Protein AF-A0A1S8KMF0-F1 (afdb_monomer_lite)

Sequence (88 aa):
MVFNDILEEVDDKVRESFYHYILTERNTVKPTALSKLARSIAADGMFPKTSTDYDEISRYLETHVDYVESMTLFDEAWQCYMDKKQTQ

Structure (mmCIF, N/CA/C/O backbone):
data_AF-A0A1S8KMF0-F1
#
_entry.id   AF-A0A1S8KMF0-F1
#
loop_
_atom_site.group_PDB
_atom_site.id
_atom_site.type_symbol
_atom_site.label_atom_id
_atom_site.label_alt_id
_atom_site.label_comp_id
_atom_site.label_asym_id
_atom_site.label_entity_id
_atom_site.label_seq_id
_atom_site.pdbx_PDB_ins_code
_atom_site.Cartn_x
_atom_site.Cartn_y
_atom_site.Cartn_z
_atom_site.occupancy
_atom_site.B_iso_or_equiv
_atom_site.auth_seq_id
_atom_site.auth_comp_id
_atom_site.auth_asym_id
_atom_site.auth_atom_id
_atom_site.pdbx_PDB_model_num
ATOM 1 N N . MET A 1 1 ? 24.906 14.640 -21.093 1.00 54.09 1 MET A N 1
ATOM 2 C CA . MET A 1 1 ? 23.911 14.789 -20.017 1.00 54.09 1 MET A CA 1
ATOM 3 C C . MET A 1 1 ? 22.850 13.732 -20.273 1.00 54.09 1 MET A C 1
ATOM 5 O O . MET A 1 1 ? 21.988 13.983 -21.091 1.00 54.09 1 MET A O 1
ATOM 9 N N . VAL A 1 2 ? 23.059 12.494 -19.803 1.00 65.19 2 VAL A N 1
ATOM 10 C CA . VAL A 1 2 ? 22.138 11.367 -20.106 1.00 65.19 2 VAL A CA 1
ATOM 11 C C . VAL A 1 2 ? 22.144 10.244 -19.061 1.00 65.19 2 VAL A C 1
ATOM 13 O O . VAL A 1 2 ? 21.160 9.531 -18.966 1.00 65.19 2 VAL A O 1
ATOM 16 N N . PHE A 1 3 ? 23.203 10.065 -18.260 1.00 61.94 3 PHE A N 1
ATOM 17 C CA . PHE A 1 3 ? 23.225 8.997 -17.243 1.00 61.94 3 PHE A CA 1
ATOM 18 C C . PHE A 1 3 ? 22.687 9.421 -15.870 1.00 61.94 3 PHE A C 1
ATOM 20 O O . PHE A 1 3 ? 22.134 8.581 -15.173 1.00 61.94 3 PHE A O 1
ATOM 27 N N . ASN A 1 4 ? 22.833 10.692 -15.482 1.00 60.38 4 ASN A N 1
ATOM 28 C CA . ASN A 1 4 ? 22.372 11.158 -14.169 1.00 60.38 4 ASN A CA 1
ATOM 29 C C . ASN A 1 4 ? 20.844 11.328 -14.137 1.00 60.38 4 ASN A C 1
ATOM 31 O O . ASN A 1 4 ? 20.203 10.855 -13.210 1.00 60.38 4 ASN A O 1
ATOM 35 N N . ASP A 1 5 ? 20.272 11.886 -15.206 1.00 63.16 5 ASP A N 1
ATOM 36 C CA . ASP A 1 5 ? 18.835 12.176 -15.306 1.00 63.16 5 ASP A CA 1
ATOM 37 C C . ASP A 1 5 ? 17.970 10.896 -15.294 1.00 63.16 5 ASP A C 1
ATOM 39 O O . ASP A 1 5 ? 16.908 10.868 -14.684 1.00 63.16 5 ASP A O 1
ATOM 43 N N . ILE A 1 6 ? 18.448 9.797 -15.899 1.00 63.38 6 ILE A N 1
ATOM 44 C CA . ILE A 1 6 ? 17.746 8.496 -15.882 1.00 63.38 6 ILE A CA 1
ATOM 45 C C . ILE A 1 6 ? 17.766 7.875 -14.477 1.00 63.38 6 ILE A C 1
ATOM 47 O O . ILE A 1 6 ? 16.807 7.219 -14.076 1.00 63.38 6 ILE A O 1
ATOM 51 N N . LEU A 1 7 ? 18.861 8.051 -13.731 1.00 65.94 7 LEU A N 1
ATOM 52 C CA . LEU A 1 7 ? 18.970 7.526 -12.369 1.00 65.94 7 LEU A CA 1
ATOM 53 C C . LEU A 1 7 ? 18.102 8.324 -11.389 1.00 65.94 7 LEU A C 1
ATOM 55 O O . LEU A 1 7 ? 17.484 7.714 -10.521 1.00 65.94 7 LEU A O 1
ATOM 59 N N . GLU A 1 8 ? 18.009 9.645 -11.558 1.00 68.31 8 GLU A N 1
ATOM 60 C CA . GLU A 1 8 ? 17.107 10.497 -10.771 1.00 68.31 8 GLU A CA 1
ATOM 61 C C . GLU A 1 8 ? 15.629 10.169 -11.041 1.00 68.31 8 GLU A C 1
ATOM 63 O O . GLU A 1 8 ? 14.871 9.982 -10.094 1.00 68.31 8 GLU A O 1
ATOM 68 N N . GLU A 1 9 ? 15.222 9.973 -12.302 1.00 67.06 9 GLU A N 1
ATOM 69 C CA . GLU A 1 9 ? 13.825 9.646 -12.640 1.00 67.06 9 GLU A CA 1
ATOM 70 C C . GLU A 1 9 ? 13.372 8.288 -12.062 1.00 67.06 9 GLU A C 1
ATOM 72 O O . GLU A 1 9 ? 12.223 8.121 -11.641 1.00 67.06 9 GLU A O 1
ATOM 77 N N . VAL A 1 10 ? 14.274 7.299 -12.019 1.00 68.06 10 VAL A N 1
ATOM 78 C CA . VAL A 1 10 ? 13.989 5.988 -11.415 1.00 68.06 10 VAL A CA 1
ATOM 79 C C . VAL A 1 10 ? 13.890 6.087 -9.891 1.00 68.06 10 VAL A C 1
ATOM 81 O O . VAL A 1 10 ? 12.998 5.463 -9.313 1.00 68.06 10 VAL A O 1
ATOM 84 N N . ASP A 1 11 ? 14.765 6.859 -9.240 1.00 70.31 11 ASP A N 1
ATOM 85 C CA . ASP A 1 11 ? 14.734 7.053 -7.783 1.00 70.31 11 ASP A CA 1
ATOM 86 C C . ASP A 1 11 ? 13.448 7.772 -7.347 1.00 70.31 11 ASP A C 1
ATOM 88 O O . ASP A 1 11 ? 12.765 7.317 -6.426 1.00 70.31 11 ASP A O 1
ATOM 92 N N . ASP A 1 12 ? 13.034 8.805 -8.086 1.00 71.62 12 ASP A N 1
ATOM 93 C CA . ASP A 1 12 ? 11.787 9.530 -7.828 1.00 71.62 12 ASP A CA 1
ATOM 94 C C . ASP A 1 12 ? 10.556 8.630 -7.997 1.00 71.62 12 ASP A C 1
ATOM 96 O O . ASP A 1 12 ? 9.691 8.592 -7.118 1.00 71.62 12 ASP A O 1
ATOM 100 N N . LYS A 1 13 ? 10.502 7.799 -9.049 1.00 70.19 13 LYS A N 1
ATOM 101 C CA . LYS A 1 13 ? 9.409 6.820 -9.203 1.00 70.19 13 LYS A CA 1
ATOM 102 C C . LYS A 1 13 ? 9.360 5.795 -8.078 1.00 70.19 13 LYS A C 1
ATOM 104 O O . LYS A 1 13 ? 8.272 5.401 -7.665 1.00 70.19 13 LYS A O 1
ATOM 109 N N . VAL A 1 14 ? 10.511 5.351 -7.573 1.00 74.31 14 VAL A N 1
ATOM 110 C CA . VAL A 1 14 ? 10.567 4.441 -6.420 1.00 74.31 14 VAL A CA 1
ATOM 111 C C . VAL A 1 14 ? 10.054 5.136 -5.163 1.00 74.31 14 VAL A C 1
ATOM 113 O O . VAL A 1 14 ? 9.289 4.532 -4.418 1.00 74.31 14 VAL A O 1
ATOM 116 N N . ARG A 1 15 ? 10.436 6.392 -4.919 1.00 75.75 15 ARG A N 1
ATOM 117 C CA . ARG A 1 15 ? 9.995 7.165 -3.744 1.00 75.75 15 ARG A CA 1
ATOM 118 C C . ARG A 1 15 ? 8.506 7.484 -3.781 1.00 75.75 15 ARG A C 1
ATOM 120 O O . ARG A 1 15 ? 7.858 7.517 -2.736 1.00 75.75 15 ARG A O 1
ATOM 127 N N . GLU A 1 16 ? 7.967 7.676 -4.975 1.00 83.88 16 GLU A N 1
ATOM 128 C CA . GLU A 1 16 ? 6.550 7.920 -5.194 1.00 83.88 16 GLU A CA 1
ATOM 129 C C . GLU A 1 16 ? 5.707 6.651 -5.307 1.00 83.88 16 GLU A C 1
ATOM 131 O O . GLU A 1 16 ? 4.489 6.774 -5.407 1.00 83.88 16 GLU A O 1
ATOM 136 N N . SER A 1 17 ? 6.286 5.448 -5.324 1.00 89.69 17 SER A N 1
ATOM 137 C CA . SER A 1 17 ? 5.521 4.221 -5.551 1.00 89.69 17 SER A CA 1
ATOM 138 C C . SER A 1 17 ? 4.621 3.855 -4.372 1.00 89.69 17 SER A C 1
ATOM 140 O O . SER A 1 17 ? 4.898 4.167 -3.207 1.00 89.69 17 SER A O 1
ATOM 142 N N . PHE A 1 18 ? 3.549 3.114 -4.662 1.00 91.88 18 PHE A N 1
ATOM 143 C CA . PHE A 1 18 ? 2.687 2.554 -3.618 1.00 91.88 18 PHE A CA 1
ATOM 144 C C . PHE A 1 18 ? 3.481 1.658 -2.654 1.00 91.88 18 PHE A C 1
ATOM 146 O O . PHE A 1 18 ? 3.226 1.643 -1.450 1.00 91.88 18 PHE A O 1
ATOM 153 N N . TYR A 1 19 ? 4.496 0.957 -3.169 1.00 92.69 19 TYR A N 1
ATOM 154 C CA . TYR A 1 19 ? 5.389 0.132 -2.361 1.00 92.69 19 TYR A CA 1
ATOM 155 C C . TYR A 1 19 ? 6.158 0.956 -1.320 1.00 92.69 19 TYR A C 1
ATOM 157 O O . TYR A 1 19 ? 6.251 0.558 -0.160 1.00 92.69 19 TYR A O 1
ATOM 165 N N . HIS A 1 20 ? 6.693 2.121 -1.692 1.00 89.62 20 HIS A N 1
ATOM 166 C CA . HIS A 1 20 ? 7.387 2.968 -0.725 1.00 89.62 20 HIS A CA 1
ATOM 167 C C . HIS A 1 20 ? 6.428 3.500 0.344 1.00 89.62 20 HIS A C 1
ATOM 169 O O . HIS A 1 20 ? 6.739 3.448 1.535 1.00 89.62 20 HIS A O 1
ATOM 175 N N . TYR A 1 21 ? 5.228 3.921 -0.064 1.00 90.88 21 TYR A N 1
ATOM 176 C CA . TYR A 1 21 ? 4.175 4.337 0.859 1.00 90.88 21 TYR A CA 1
ATOM 177 C C . TYR A 1 21 ? 3.804 3.232 1.858 1.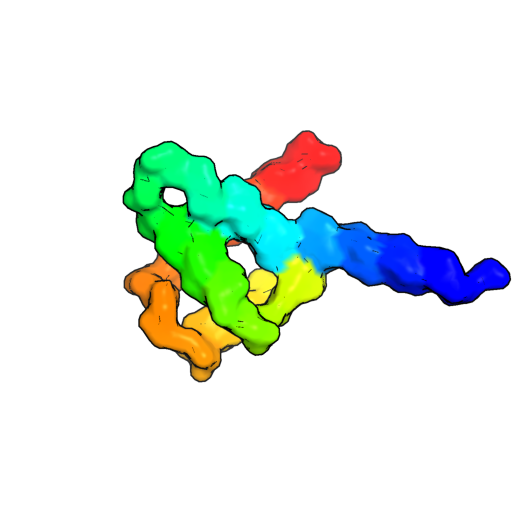00 90.88 21 TYR A C 1
ATOM 179 O O . TYR A 1 21 ? 3.843 3.467 3.068 1.00 90.88 21 TYR A O 1
ATOM 187 N N . ILE A 1 22 ? 3.496 2.019 1.387 1.00 89.94 22 ILE A N 1
ATOM 188 C CA . ILE A 1 22 ? 2.984 0.948 2.253 1.00 89.94 22 ILE A CA 1
ATOM 189 C C . ILE A 1 22 ? 4.039 0.485 3.267 1.00 89.94 22 ILE A C 1
ATOM 191 O O . ILE A 1 22 ? 3.706 0.094 4.386 1.00 89.94 22 ILE A O 1
ATOM 195 N N . LEU A 1 23 ? 5.331 0.608 2.936 1.00 89.00 23 LEU A N 1
ATOM 196 C CA . LEU A 1 23 ? 6.422 0.342 3.873 1.00 89.00 23 LEU A CA 1
ATOM 197 C C . LEU A 1 23 ? 6.444 1.303 5.067 1.00 89.00 23 LEU A C 1
ATOM 199 O O . LEU A 1 23 ? 6.874 0.898 6.152 1.00 89.00 23 LEU A O 1
ATOM 203 N N . THR A 1 24 ? 5.962 2.539 4.911 1.00 87.12 24 THR A N 1
ATOM 204 C CA . THR A 1 24 ? 5.859 3.489 6.033 1.00 87.12 24 THR A CA 1
ATOM 205 C C . THR A 1 24 ? 4.839 3.031 7.079 1.00 87.12 24 THR A C 1
ATOM 207 O O . THR A 1 24 ? 5.050 3.219 8.277 1.00 87.12 24 THR A O 1
ATOM 210 N N . GLU A 1 25 ? 3.803 2.308 6.649 1.00 83.38 25 GLU A N 1
ATOM 211 C CA . GLU A 1 25 ? 2.736 1.764 7.498 1.00 83.38 25 GLU A CA 1
ATOM 212 C C . GLU A 1 25 ? 3.138 0.435 8.189 1.00 83.38 25 GLU A C 1
ATOM 214 O O . GLU A 1 25 ? 2.411 -0.104 9.026 1.00 83.38 25 GLU A O 1
ATOM 219 N N . ARG A 1 26 ? 4.331 -0.111 7.896 1.00 77.19 26 ARG A N 1
ATOM 220 C CA . ARG A 1 26 ? 4.827 -1.391 8.453 1.00 77.19 26 ARG A CA 1
ATOM 221 C C . ARG A 1 26 ? 5.092 -1.348 9.964 1.00 77.19 26 ARG A C 1
ATOM 223 O O . ARG A 1 26 ? 5.007 -2.377 10.648 1.00 77.19 26 ARG A O 1
ATOM 230 N N . ASN A 1 27 ? 5.469 -0.179 10.481 1.00 69.62 27 ASN A N 1
ATOM 231 C CA . ASN A 1 27 ? 5.970 -0.000 11.848 1.00 69.62 27 ASN A CA 1
ATOM 232 C C . ASN A 1 27 ? 4.942 0.675 12.772 1.00 69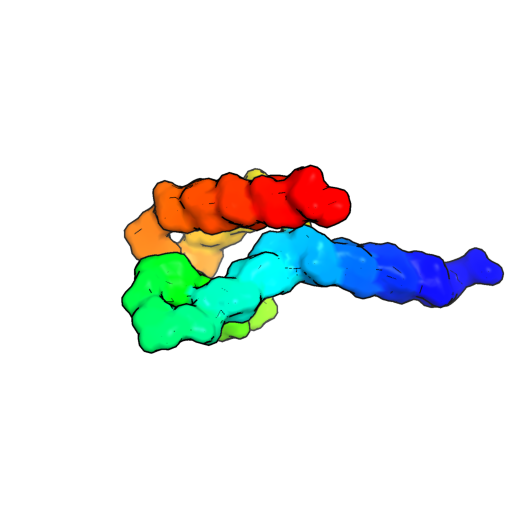.62 27 ASN A C 1
ATOM 234 O O . ASN A 1 27 ? 5.304 1.478 13.632 1.00 69.62 27 ASN A O 1
ATOM 238 N N . THR A 1 28 ? 3.656 0.352 12.628 1.00 68.75 28 THR A N 1
ATOM 239 C CA . THR A 1 28 ? 2.649 0.795 13.597 1.00 68.75 28 THR A CA 1
ATOM 240 C C . THR A 1 28 ? 2.823 0.059 14.930 1.00 68.75 28 THR A C 1
ATOM 242 O O . THR A 1 28 ? 3.026 -1.156 14.976 1.00 68.75 28 THR A O 1
ATOM 245 N N . VAL A 1 29 ? 2.706 0.792 16.044 1.00 68.06 29 VAL A N 1
ATOM 246 C CA . VAL A 1 29 ? 2.830 0.249 17.417 1.00 68.06 29 VAL A CA 1
ATOM 247 C C . VAL A 1 29 ? 1.801 -0.855 17.692 1.00 68.06 29 VAL A C 1
ATOM 249 O O . VAL A 1 29 ? 2.061 -1.779 18.459 1.00 68.06 29 VAL A O 1
ATOM 252 N N . LYS A 1 30 ? 0.631 -0.782 17.046 1.00 72.31 30 LYS A N 1
ATOM 253 C CA . LYS A 1 30 ? -0.396 -1.827 17.079 1.00 72.31 30 LYS A CA 1
ATOM 254 C C . LYS A 1 30 ? -0.524 -2.464 15.694 1.00 72.31 30 LYS A C 1
ATOM 256 O O . LYS A 1 30 ? -0.691 -1.719 14.725 1.00 72.31 30 LYS A O 1
ATOM 261 N N . PRO A 1 31 ? -0.479 -3.804 15.583 1.00 74.38 31 PRO A N 1
ATOM 262 C CA . PRO A 1 31 ? -0.667 -4.472 14.307 1.00 74.38 31 PRO A CA 1
ATOM 263 C C . PRO A 1 31 ? -2.124 -4.328 13.844 1.00 74.38 31 PRO A C 1
ATOM 265 O O . PRO A 1 31 ? -3.026 -4.961 14.388 1.00 74.38 31 PRO A O 1
ATOM 268 N N . THR A 1 32 ? -2.346 -3.479 12.847 1.00 86.19 32 THR A N 1
ATOM 269 C CA . THR A 1 32 ? -3.607 -3.347 12.103 1.00 86.19 32 THR A CA 1
ATOM 270 C C . THR A 1 32 ? -3.605 -4.277 10.888 1.00 86.19 32 THR A C 1
ATOM 272 O O . THR A 1 32 ? -2.544 -4.773 10.495 1.00 86.19 32 THR A O 1
ATOM 275 N N . ALA A 1 33 ? -4.767 -4.497 10.265 1.00 87.56 33 ALA A N 1
ATOM 276 C CA . ALA A 1 33 ? -4.855 -5.233 9.000 1.00 87.56 33 ALA A CA 1
ATOM 277 C C . ALA A 1 33 ? -3.926 -4.617 7.932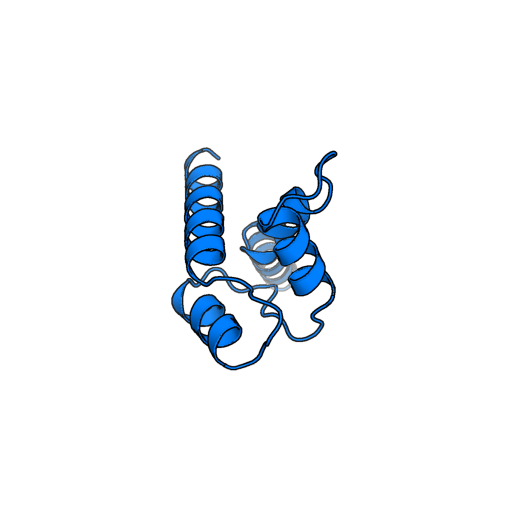 1.00 87.56 33 ALA A C 1
ATOM 279 O O . ALA A 1 33 ? -3.158 -5.335 7.295 1.00 87.56 33 ALA A O 1
ATOM 280 N N . LEU A 1 34 ? -3.870 -3.281 7.859 1.00 87.44 34 LEU A N 1
ATOM 281 C CA . LEU A 1 34 ? -2.954 -2.545 6.983 1.00 87.44 34 LEU A CA 1
ATOM 282 C C . LEU A 1 34 ? -1.478 -2.868 7.264 1.00 87.44 34 LEU A C 1
ATOM 284 O O . LEU A 1 34 ? -0.718 -3.157 6.346 1.00 87.44 34 LEU A O 1
ATOM 288 N N . SER A 1 35 ? -1.068 -2.904 8.537 1.00 89.25 35 SER A N 1
ATOM 289 C CA . SER A 1 35 ? 0.318 -3.239 8.901 1.00 89.25 35 SER A CA 1
ATOM 290 C C . SER A 1 35 ? 0.701 -4.686 8.555 1.00 89.25 35 SER A C 1
ATOM 292 O O . SER A 1 35 ? 1.872 -4.974 8.305 1.00 89.25 35 SER A O 1
ATOM 294 N N . LYS A 1 36 ? -0.270 -5.613 8.549 1.00 89.38 36 LYS A N 1
ATOM 295 C CA . LYS A 1 36 ? -0.050 -6.999 8.114 1.00 89.38 36 LYS A CA 1
ATOM 296 C C . LYS A 1 36 ? 0.122 -7.056 6.602 1.00 89.38 36 LYS A C 1
ATOM 298 O O . LYS A 1 36 ? 1.112 -7.622 6.153 1.00 89.38 36 LYS A O 1
ATOM 303 N N . LEU A 1 37 ? -0.768 -6.401 5.852 1.00 90.44 37 LEU A N 1
ATOM 304 C CA . LEU A 1 37 ? -0.662 -6.271 4.398 1.00 90.44 37 LEU A CA 1
ATOM 305 C C . LEU A 1 37 ? 0.695 -5.669 3.999 1.00 90.44 37 LEU A C 1
ATOM 307 O O . LEU A 1 37 ? 1.395 -6.231 3.163 1.00 90.44 37 LEU A O 1
ATOM 311 N N . ALA A 1 38 ? 1.123 -4.601 4.679 1.00 91.38 38 ALA A N 1
ATOM 312 C CA . ALA A 1 38 ? 2.427 -3.975 4.477 1.00 91.38 38 ALA A CA 1
ATOM 313 C C . ALA A 1 38 ? 3.602 -4.944 4.690 1.00 91.38 38 ALA A C 1
ATOM 315 O O . ALA A 1 38 ? 4.570 -4.925 3.932 1.00 91.38 38 ALA A O 1
ATOM 316 N N . ARG A 1 39 ? 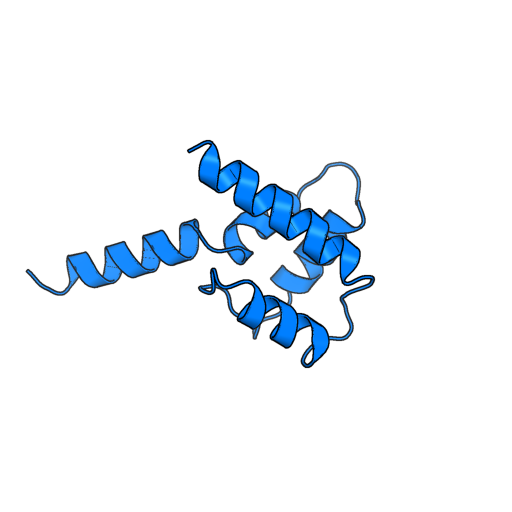3.540 -5.807 5.714 1.00 90.94 39 ARG A N 1
ATOM 317 C CA . ARG A 1 39 ? 4.573 -6.829 5.953 1.00 90.94 39 ARG A CA 1
ATOM 318 C C . ARG A 1 39 ? 4.570 -7.912 4.881 1.00 90.94 39 ARG A C 1
ATOM 320 O O . ARG A 1 39 ? 5.653 -8.312 4.467 1.00 90.94 39 ARG A O 1
ATOM 327 N N . SER A 1 40 ? 3.397 -8.358 4.437 1.00 92.00 40 SER A N 1
ATOM 328 C CA . SER A 1 40 ? 3.276 -9.364 3.378 1.00 92.00 40 SER A CA 1
ATOM 329 C C . SER A 1 40 ? 3.820 -8.844 2.048 1.00 92.00 40 SER A C 1
ATOM 331 O O . SER A 1 40 ? 4.676 -9.491 1.455 1.00 92.00 40 SER A O 1
ATOM 333 N N . ILE A 1 41 ? 3.438 -7.626 1.648 1.00 92.75 41 ILE A N 1
ATOM 334 C CA . ILE A 1 41 ? 3.973 -6.958 0.451 1.00 92.75 41 ILE A CA 1
ATOM 335 C C . ILE A 1 41 ? 5.492 -6.761 0.560 1.00 92.75 41 ILE A C 1
ATOM 337 O O . ILE A 1 41 ? 6.219 -6.974 -0.404 1.00 92.75 41 ILE A O 1
ATOM 341 N N . ALA A 1 42 ? 6.007 -6.395 1.739 1.00 91.31 42 ALA A N 1
ATOM 342 C CA . ALA A 1 42 ? 7.448 -6.244 1.950 1.00 91.31 42 ALA A CA 1
ATOM 343 C C . ALA A 1 42 ? 8.226 -7.568 1.839 1.00 91.31 42 ALA A C 1
ATOM 345 O O . ALA A 1 42 ? 9.403 -7.558 1.476 1.00 91.31 42 ALA A O 1
ATOM 346 N N . ALA A 1 43 ? 7.596 -8.689 2.199 1.00 92.00 43 ALA A N 1
ATOM 347 C CA . ALA A 1 43 ? 8.173 -10.025 2.078 1.00 92.00 43 ALA A CA 1
ATOM 348 C C . ALA A 1 43 ? 8.065 -10.586 0.649 1.00 92.00 43 ALA A C 1
ATOM 350 O O . ALA A 1 43 ? 8.805 -11.506 0.299 1.00 92.00 43 ALA A O 1
ATOM 351 N N . ASP A 1 44 ? 7.183 -10.022 -0.177 1.00 93.25 44 ASP A N 1
ATOM 352 C CA . ASP A 1 44 ? 7.002 -10.402 -1.569 1.00 93.25 44 ASP A CA 1
ATOM 353 C C . ASP A 1 44 ? 8.120 -9.817 -2.452 1.00 93.25 44 ASP A C 1
ATOM 355 O O . ASP A 1 44 ? 8.196 -8.622 -2.756 1.00 93.25 44 ASP A O 1
ATOM 359 N N . GLY A 1 45 ? 9.034 -10.695 -2.867 1.00 92.12 45 GLY A N 1
ATOM 360 C CA . GLY A 1 45 ? 10.149 -10.339 -3.740 1.00 92.12 45 GLY A CA 1
ATOM 361 C C . GLY A 1 45 ? 9.731 -9.952 -5.160 1.00 92.12 45 GLY A C 1
ATOM 362 O O . GLY A 1 45 ? 10.479 -9.216 -5.805 1.00 92.12 45 GLY A O 1
ATOM 363 N N . MET A 1 46 ? 8.565 -10.420 -5.617 1.00 93.31 46 MET A N 1
ATOM 364 C CA . MET A 1 46 ? 8.054 -10.249 -6.981 1.00 93.31 46 MET A CA 1
ATOM 365 C C . MET A 1 46 ? 7.072 -9.082 -7.107 1.00 93.31 46 MET A C 1
ATOM 367 O O . MET A 1 46 ? 6.700 -8.726 -8.225 1.00 93.31 46 MET A O 1
ATOM 371 N N . PHE A 1 47 ? 6.693 -8.460 -5.986 1.00 94.25 47 PHE A N 1
ATOM 372 C CA . PHE A 1 47 ? 5.802 -7.308 -5.979 1.00 94.25 47 PHE A CA 1
ATOM 373 C C . PHE A 1 47 ? 6.330 -6.183 -6.896 1.00 94.25 47 PHE A C 1
ATOM 375 O O . PHE A 1 47 ? 7.534 -5.892 -6.870 1.00 94.25 47 PHE A O 1
ATOM 382 N N . PRO A 1 48 ? 5.471 -5.501 -7.678 1.00 92.19 48 PRO A N 1
ATOM 383 C CA . PRO A 1 48 ? 5.877 -4.414 -8.571 1.00 92.19 48 PRO A CA 1
ATOM 384 C C . PRO A 1 48 ? 6.256 -3.136 -7.791 1.00 92.19 48 PRO A C 1
ATOM 386 O O . PRO A 1 48 ? 5.483 -2.191 -7.653 1.00 92.19 48 PRO A O 1
ATOM 389 N N . LYS A 1 49 ? 7.492 -3.086 -7.275 1.00 91.50 49 LYS A N 1
ATOM 390 C CA . LYS A 1 49 ? 7.996 -2.039 -6.354 1.00 91.50 49 LYS A CA 1
ATOM 391 C C . LYS A 1 49 ? 8.068 -0.629 -6.939 1.00 91.50 49 LYS A C 1
ATOM 393 O O . LYS A 1 49 ? 8.122 0.339 -6.183 1.00 91.50 49 LYS A O 1
ATOM 398 N N . THR A 1 50 ? 8.116 -0.511 -8.259 1.00 88.62 50 THR A N 1
ATOM 399 C CA . THR A 1 50 ? 8.211 0.764 -8.984 1.00 88.62 50 THR A CA 1
ATOM 400 C C . THR A 1 50 ? 6.877 1.203 -9.575 1.00 88.62 50 THR A C 1
ATOM 402 O O . THR A 1 50 ? 6.821 2.265 -10.187 1.00 88.62 50 THR A O 1
ATOM 405 N N . SER A 1 51 ? 5.823 0.388 -9.453 1.00 89.69 51 SER A N 1
ATOM 406 C CA . SER A 1 51 ? 4.530 0.729 -10.038 1.00 89.69 51 SER A CA 1
ATOM 407 C C . SER A 1 51 ? 3.812 1.785 -9.197 1.00 89.69 51 SER A C 1
ATOM 409 O O . SER A 1 51 ? 3.811 1.757 -7.962 1.00 89.69 51 SER A O 1
ATOM 411 N N . THR A 1 52 ? 3.206 2.735 -9.899 1.00 89.00 52 THR A N 1
ATOM 412 C CA . THR A 1 52 ? 2.293 3.754 -9.365 1.00 89.00 52 THR A CA 1
ATOM 413 C C . THR A 1 52 ? 0.899 3.613 -9.980 1.00 89.00 52 THR A C 1
ATOM 415 O O . THR A 1 52 ? 0.074 4.511 -9.836 1.00 89.00 52 THR A O 1
ATOM 418 N N . ASP A 1 53 ? 0.653 2.532 -10.725 1.00 92.44 53 ASP A N 1
ATOM 419 C CA . ASP A 1 53 ? -0.594 2.286 -11.439 1.00 92.44 53 ASP A CA 1
ATOM 420 C C . ASP A 1 53 ? -1.517 1.392 -10.604 1.00 92.44 53 ASP A C 1
ATOM 422 O O . ASP A 1 53 ? -1.124 0.319 -10.138 1.00 92.44 53 ASP A O 1
ATOM 426 N N . TYR A 1 54 ? -2.745 1.863 -10.385 1.00 93.69 54 TYR A N 1
ATOM 427 C CA . TYR A 1 54 ? -3.730 1.153 -9.570 1.00 93.69 54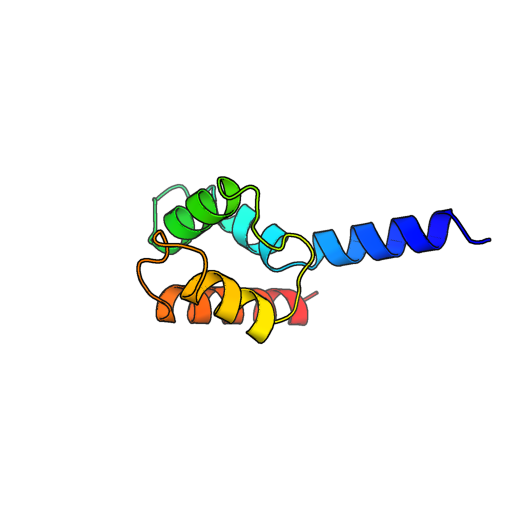 TYR A CA 1
ATOM 428 C C . TYR A 1 54 ? -4.093 -0.200 -10.181 1.00 93.69 54 TYR A C 1
ATOM 430 O O . TYR A 1 54 ? -4.110 -1.206 -9.476 1.00 93.69 54 TYR A O 1
ATOM 438 N N . ASP A 1 55 ? -4.361 -0.226 -11.488 1.00 95.06 55 ASP A N 1
ATOM 439 C CA . ASP A 1 55 ? -4.820 -1.418 -12.194 1.00 95.06 55 ASP A CA 1
ATOM 440 C C . ASP A 1 55 ? -3.739 -2.504 -12.202 1.00 95.06 55 ASP A C 1
ATOM 442 O O . ASP A 1 55 ? -4.044 -3.686 -12.039 1.00 95.06 55 ASP A O 1
ATOM 446 N N . GLU A 1 56 ? -2.474 -2.127 -12.392 1.00 94.94 56 GLU A N 1
ATOM 447 C CA . GLU A 1 56 ? -1.341 -3.050 -12.355 1.00 94.94 56 GLU A CA 1
ATOM 448 C C . GLU A 1 56 ? -1.210 -3.717 -10.981 1.00 94.94 56 GLU A C 1
ATOM 450 O O . GLU A 1 56 ? -1.129 -4.946 -10.890 1.00 94.94 56 GLU A O 1
ATOM 455 N N . ILE A 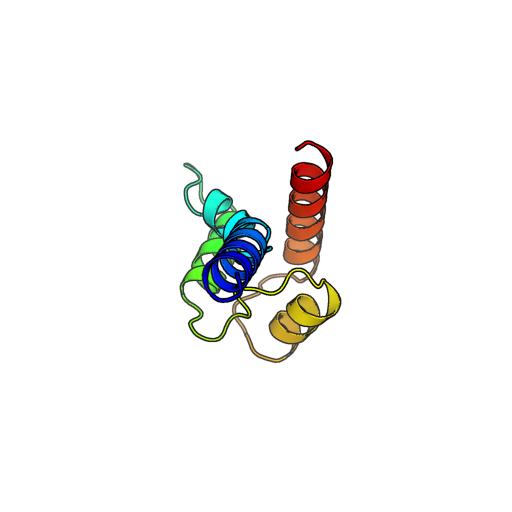1 57 ? -1.237 -2.922 -9.909 1.00 94.69 57 ILE A N 1
ATOM 456 C CA . ILE A 1 57 ? -1.087 -3.429 -8.542 1.00 94.69 57 ILE A CA 1
ATOM 457 C C . ILE A 1 57 ? -2.320 -4.233 -8.124 1.00 94.69 57 ILE A C 1
ATOM 459 O O . ILE A 1 57 ? -2.169 -5.327 -7.584 1.00 94.69 57 ILE A O 1
ATOM 463 N N . SER A 1 58 ? -3.526 -3.746 -8.421 1.00 95.00 58 SER A N 1
ATOM 464 C CA . SER A 1 58 ? -4.785 -4.451 -8.163 1.00 95.00 58 SER A CA 1
ATOM 465 C C . SER A 1 58 ? -4.788 -5.830 -8.826 1.00 95.00 58 SER A C 1
ATOM 467 O O . SER A 1 58 ? -4.964 -6.838 -8.142 1.00 95.00 58 SER A O 1
ATOM 469 N N . ARG A 1 59 ? -4.466 -5.913 -10.126 1.00 95.31 59 ARG A N 1
ATOM 470 C CA . ARG A 1 59 ? -4.381 -7.201 -10.834 1.00 95.31 59 ARG A CA 1
ATOM 471 C C . ARG A 1 59 ? -3.323 -8.116 -10.234 1.00 95.31 59 ARG A C 1
ATOM 473 O O . ARG A 1 59 ? -3.572 -9.315 -10.115 1.00 95.31 59 ARG A O 1
ATOM 480 N N . TYR A 1 60 ? -2.153 -7.588 -9.869 1.00 95.50 60 TYR A N 1
ATOM 481 C CA . TYR A 1 60 ? -1.107 -8.384 -9.223 1.00 95.50 60 TYR A CA 1
ATOM 482 C C . TYR A 1 60 ? -1.623 -9.005 -7.919 1.00 95.50 60 TYR A C 1
ATOM 484 O O . TYR A 1 60 ? -1.511 -10.216 -7.726 1.00 95.50 60 TYR A O 1
ATOM 492 N N . LEU A 1 61 ? -2.265 -8.197 -7.073 1.00 93.81 61 LEU A N 1
ATOM 493 C CA . LEU A 1 61 ? -2.829 -8.627 -5.795 1.00 93.81 61 LEU A CA 1
ATOM 494 C C . LEU A 1 61 ? -3.972 -9.646 -5.944 1.00 93.81 61 LEU A C 1
ATOM 496 O O . LEU A 1 61 ? -4.127 -10.517 -5.096 1.00 93.81 61 LEU A O 1
ATOM 500 N N . GLU A 1 62 ? -4.751 -9.577 -7.020 1.00 93.25 62 GLU A N 1
ATOM 501 C CA . GLU A 1 62 ? -5.838 -10.529 -7.276 1.00 93.25 62 GLU A CA 1
ATOM 502 C C . GLU A 1 62 ? -5.359 -11.868 -7.856 1.00 93.25 62 GLU A C 1
ATOM 504 O O . GLU A 1 62 ? -6.004 -12.896 -7.650 1.00 93.25 62 GLU A O 1
ATOM 509 N N . THR A 1 63 ? -4.259 -11.870 -8.618 1.00 92.75 63 THR A N 1
ATOM 510 C CA . THR A 1 63 ? -3.877 -13.027 -9.452 1.00 92.75 63 THR A CA 1
ATOM 511 C C . THR A 1 63 ? -2.586 -13.728 -9.037 1.00 92.75 63 THR A C 1
ATOM 513 O O . THR A 1 63 ? -2.386 -14.878 -9.430 1.00 92.75 63 THR A O 1
ATOM 516 N N . HIS A 1 64 ? -1.714 -13.081 -8.257 1.00 88.44 64 HIS A N 1
ATOM 517 C CA . HIS A 1 64 ? -0.377 -13.607 -7.944 1.00 88.44 64 HIS A CA 1
ATOM 518 C C . HIS A 1 64 ? -0.171 -13.954 -6.467 1.00 88.44 64 HIS A C 1
ATOM 520 O O . HIS A 1 64 ? 0.858 -14.541 -6.130 1.00 88.44 64 HIS A O 1
ATOM 526 N N . VAL A 1 65 ? -1.108 -13.601 -5.582 1.00 87.88 65 VAL A N 1
ATOM 527 C CA . VAL A 1 65 ? -0.895 -13.678 -4.131 1.00 87.88 65 VAL A CA 1
ATOM 528 C C . VAL A 1 65 ? -2.122 -14.195 -3.387 1.00 87.88 65 VAL A C 1
ATOM 530 O O . VAL A 1 65 ? -3.254 -14.043 -3.834 1.00 87.88 65 VAL A O 1
ATOM 533 N N . ASP A 1 66 ? -1.888 -14.790 -2.221 1.00 87.44 66 ASP A N 1
ATOM 534 C CA . ASP A 1 66 ? -2.911 -15.320 -1.311 1.00 87.44 66 ASP A CA 1
ATOM 535 C C . ASP A 1 66 ? -2.936 -14.593 0.048 1.00 87.44 66 ASP A C 1
ATOM 537 O O . ASP A 1 66 ? -3.774 -14.879 0.903 1.00 87.44 66 ASP A O 1
ATOM 541 N N . TYR A 1 67 ? -2.032 -13.630 0.256 1.00 84.81 67 TYR A N 1
ATOM 542 C CA . TYR A 1 67 ? -1.867 -12.915 1.525 1.00 84.81 67 TYR A CA 1
ATOM 543 C C . TYR A 1 67 ? -2.790 -11.701 1.695 1.00 84.81 67 TYR A C 1
ATOM 545 O O . TYR A 1 67 ? -2.772 -11.055 2.748 1.00 84.81 67 TYR A O 1
ATOM 553 N N . VAL A 1 68 ? -3.557 -11.340 0.665 1.00 85.81 68 VAL A N 1
ATOM 554 C CA . VAL A 1 68 ? -4.501 -10.221 0.720 1.00 85.81 68 VAL A CA 1
ATOM 555 C C . VAL A 1 68 ? -5.785 -10.706 1.379 1.00 85.81 68 VAL A C 1
ATOM 557 O O . VAL A 1 68 ? -6.595 -11.393 0.769 1.00 85.81 68 VAL A O 1
ATOM 560 N N . GLU A 1 69 ? -5.976 -10.336 2.646 1.00 84.00 69 GLU A N 1
ATOM 561 C CA . GLU A 1 69 ? -7.179 -10.701 3.408 1.00 84.00 69 GLU A CA 1
ATOM 562 C C . GLU A 1 69 ? -8.454 -10.045 2.834 1.00 84.00 69 GLU A C 1
ATOM 564 O O . GLU A 1 69 ? -9.549 -10.587 2.979 1.00 84.00 69 GLU A O 1
ATOM 569 N N . SER A 1 70 ? -8.332 -8.869 2.204 1.00 88.06 70 SER A N 1
ATOM 570 C CA . SER A 1 70 ? -9.452 -8.134 1.608 1.00 88.06 70 SER A CA 1
ATOM 571 C C . SER A 1 70 ? -8.971 -7.122 0.568 1.00 88.06 70 SER A C 1
ATOM 573 O O . SER A 1 70 ? -8.105 -6.300 0.868 1.00 88.06 70 SER A O 1
ATOM 575 N N . MET A 1 71 ? -9.582 -7.121 -0.622 1.00 91.06 71 MET A N 1
ATOM 576 C CA . MET A 1 71 ? -9.343 -6.080 -1.633 1.00 91.06 71 MET A CA 1
ATOM 577 C C . MET A 1 71 ? -9.822 -4.701 -1.166 1.00 91.06 71 MET A C 1
ATOM 579 O O . MET A 1 71 ? -9.173 -3.707 -1.456 1.00 91.06 71 MET A O 1
ATOM 583 N N . THR A 1 72 ? -10.851 -4.631 -0.315 1.00 92.38 72 THR A N 1
ATOM 584 C CA . THR A 1 72 ? -11.287 -3.363 0.295 1.00 92.38 72 THR A CA 1
ATOM 585 C C . THR A 1 72 ? -10.189 -2.730 1.153 1.00 92.38 72 THR A C 1
ATOM 587 O O . THR A 1 72 ? -10.037 -1.514 1.164 1.00 92.38 72 THR A O 1
ATOM 590 N N . LEU A 1 73 ? -9.382 -3.544 1.844 1.00 90.44 73 LEU A N 1
ATOM 591 C CA . LEU A 1 73 ? -8.246 -3.038 2.621 1.00 90.44 73 LEU A CA 1
ATOM 592 C C . LEU A 1 73 ? -7.167 -2.433 1.710 1.00 90.44 73 LEU A C 1
ATOM 594 O O . LEU A 1 73 ? -6.533 -1.445 2.081 1.00 90.44 73 LEU A O 1
ATOM 598 N N . PHE A 1 74 ? -6.947 -3.029 0.536 1.00 92.88 74 PHE A N 1
ATOM 599 C CA . PHE A 1 74 ? -6.061 -2.459 -0.474 1.00 92.88 74 PHE A CA 1
ATOM 600 C C . PHE A 1 74 ? -6.618 -1.133 -1.009 1.00 92.88 74 PHE A C 1
ATOM 602 O O . PHE A 1 74 ? -5.874 -0.155 -1.047 1.00 92.88 74 PHE A O 1
ATOM 609 N N . ASP A 1 75 ? -7.911 -1.066 -1.328 1.00 93.81 75 ASP A N 1
ATOM 610 C CA . ASP A 1 75 ? -8.556 0.155 -1.824 1.00 93.81 75 ASP A CA 1
ATOM 611 C C . ASP A 1 75 ? -8.419 1.312 -0.820 1.00 93.81 75 ASP A C 1
ATOM 613 O O . ASP A 1 75 ? -8.053 2.429 -1.189 1.00 93.81 75 ASP A O 1
ATOM 617 N N . GLU A 1 76 ? -8.643 1.045 0.470 1.00 92.19 76 GLU A N 1
ATOM 618 C CA . GLU A 1 76 ? -8.454 2.021 1.552 1.00 92.19 76 GLU A CA 1
ATOM 619 C C . GLU A 1 76 ? -6.998 2.502 1.651 1.00 92.19 76 GLU A C 1
ATOM 621 O O . GLU A 1 76 ? -6.737 3.705 1.770 1.00 92.19 76 GLU A O 1
ATOM 626 N N . ALA A 1 77 ? -6.039 1.573 1.567 1.00 91.75 77 ALA A N 1
ATOM 627 C CA . ALA A 1 77 ? -4.615 1.896 1.558 1.00 91.75 77 ALA A CA 1
ATOM 628 C C . ALA A 1 77 ? -4.241 2.762 0.348 1.00 91.75 77 ALA A C 1
ATOM 630 O O . ALA A 1 77 ? -3.444 3.695 0.468 1.00 91.75 77 ALA A O 1
ATOM 631 N N . TRP A 1 78 ? -4.831 2.470 -0.812 1.00 93.75 78 TRP A N 1
ATOM 632 C CA . TRP A 1 78 ? -4.608 3.215 -2.041 1.00 93.75 78 TRP A CA 1
ATOM 633 C C . TRP A 1 78 ? -5.127 4.648 -1.949 1.00 93.75 78 TRP A C 1
ATOM 635 O O . TRP A 1 78 ? -4.424 5.581 -2.334 1.00 93.75 78 TRP A O 1
ATOM 645 N N . GLN A 1 79 ? -6.322 4.853 -1.391 1.00 92.88 79 GLN A N 1
ATOM 646 C CA . GLN A 1 79 ? -6.849 6.203 -1.168 1.00 92.88 79 GLN A CA 1
ATOM 647 C C . GLN A 1 79 ? -5.922 7.014 -0.256 1.00 92.88 79 GLN A C 1
ATOM 649 O O . GLN A 1 79 ? -5.527 8.123 -0.603 1.00 92.88 79 GLN A O 1
ATOM 654 N N . CYS A 1 80 ? -5.468 6.424 0.852 1.00 90.56 80 CYS A N 1
ATOM 655 C CA . CYS A 1 80 ? -4.542 7.096 1.764 1.00 90.56 80 CYS A CA 1
ATOM 656 C C . CYS A 1 80 ? -3.190 7.433 1.101 1.00 90.56 80 CYS A C 1
ATOM 658 O O . CYS A 1 80 ? -2.576 8.457 1.412 1.00 90.56 80 CYS A O 1
ATOM 660 N N . TYR A 1 81 ? -2.711 6.582 0.191 1.00 91.44 81 TYR A N 1
ATOM 661 C CA . TYR A 1 81 ? -1.544 6.863 -0.645 1.00 91.44 81 TYR A CA 1
ATOM 662 C C . TYR A 1 81 ? -1.775 8.078 -1.555 1.00 91.44 81 TYR A C 1
ATOM 664 O O . TYR A 1 81 ? -0.945 8.991 -1.575 1.00 91.44 81 TYR A O 1
ATOM 672 N N . MET A 1 82 ? -2.912 8.123 -2.255 1.00 90.75 82 MET A N 1
ATOM 673 C CA . MET A 1 82 ? -3.278 9.236 -3.136 1.00 90.75 82 MET A CA 1
ATOM 674 C C . MET A 1 82 ? -3.413 10.557 -2.371 1.00 90.75 82 MET A C 1
ATOM 676 O O . MET A 1 82 ? -2.894 11.578 -2.825 1.00 90.75 82 MET A O 1
ATOM 680 N N . ASP A 1 83 ? -4.016 10.531 -1.182 1.00 89.06 83 ASP A N 1
ATOM 681 C CA . ASP A 1 83 ? -4.142 11.703 -0.309 1.00 89.06 83 ASP A CA 1
ATOM 682 C C . ASP A 1 83 ? -2.765 12.243 0.112 1.00 89.06 83 ASP A C 1
ATOM 684 O O . ASP A 1 83 ? -2.506 13.451 0.048 1.00 89.06 83 ASP A O 1
ATOM 688 N N . LYS A 1 84 ? -1.829 11.354 0.486 1.00 84.75 84 LYS A N 1
ATOM 689 C CA . LYS A 1 84 ? -0.447 11.753 0.813 1.00 84.75 84 LYS A CA 1
ATOM 690 C C . LYS A 1 84 ? 0.299 12.322 -0.399 1.00 84.75 84 LYS A C 1
ATOM 692 O O . LYS A 1 84 ? 1.125 13.212 -0.203 1.00 84.75 84 LYS A O 1
ATOM 697 N N . LYS A 1 85 ? 0.024 11.842 -1.620 1.00 81.50 85 LYS A N 1
ATOM 698 C CA . LYS A 1 85 ? 0.608 12.394 -2.857 1.00 81.50 85 LYS A CA 1
ATOM 699 C C . LYS A 1 85 ? 0.059 13.773 -3.216 1.00 81.50 85 LYS A C 1
ATOM 701 O O . LYS A 1 85 ? 0.806 14.580 -3.745 1.00 81.50 85 LYS A O 1
ATOM 706 N N . GLN A 1 86 ? -1.211 14.058 -2.931 1.00 72.31 86 GLN A N 1
ATOM 707 C CA . GLN A 1 86 ? -1.809 15.374 -3.206 1.00 72.31 86 GLN A CA 1
ATOM 708 C C . GLN A 1 86 ? -1.405 16.458 -2.197 1.00 72.31 86 GLN A C 1
ATOM 710 O O . GLN A 1 86 ? -1.561 17.643 -2.479 1.00 72.31 86 GLN A O 1
ATOM 715 N N . THR A 1 87 ? -0.905 16.064 -1.024 1.00 59.44 87 THR A N 1
ATOM 716 C CA . THR A 1 87 ? -0.545 16.989 0.066 1.00 59.44 87 THR A CA 1
ATOM 717 C C . THR A 1 87 ? 0.950 17.365 0.067 1.00 59.44 87 THR A C 1
ATOM 719 O O . THR A 1 87 ? 1.395 18.076 0.968 1.00 59.44 87 THR A O 1
ATOM 722 N N . GLN A 1 88 ? 1.734 16.893 -0.912 1.00 49.31 88 GLN A N 1
ATOM 723 C CA . GLN A 1 88 ? 3.172 17.172 -1.059 1.00 49.31 88 GLN A CA 1
ATOM 724 C C . GLN A 1 88 ? 3.474 18.139 -2.202 1.00 49.31 88 GLN A C 1
ATOM 726 O O . GLN A 1 88 ? 2.759 18.090 -3.225 1.00 49.31 88 GLN A O 1
#

InterPro domains:
  IPR010673 Protein of unknown function UPF0346 [MF_01538] (14-84)
  IPR010673 Protein of unknown function UPF0346 [NF010193] (14-85)
  IPR023089 YozE SAM-like domain [PF06855] (17-82)
  IPR036806 YozE SAM-like superfamily [G3DSA:1.10.150.260] (14-88)
  IPR036806 YozE SAM-like superfamily [SSF140652] (15-84)

Organism: NCBI:txid29394

Secondary structure (DSSP, 8-state):
--HHHHHHHHHHHHHTSHHHHHHHGGG-SS--HHHHHHHHHHH-TTS-TT---HHHHHHHHHHS-S--S-HHHHHHHHHHHHHHHHT-

pLDDT: mean 84.16, std 11.31, range [49.31, 95.5]

Radius of gyration: 13.86 Å; chains: 1; bounding box: 35×32×38 Å

Foldseek 3Di:
DPPPVVVVVQVVLLCLALLVLLCVLCDDPDDDLSNQVNVVLVVDPPQPSSDRDPVVNLCCPVPPDDSNPDVVSVVVSNVVSVVVVVVD